Protein AF-A0A7K1SR69-F1 (afdb_monomer_lite)

Radius of gyration: 25.43 Å; chains: 1; bounding box: 77×46×58 Å

pLDDT: mean 84.25, std 14.36, range [38.16, 98.0]

Secondary structure (DSSP, 8-state):
-PPPP----HHHHTS-HHHHHHHHSPP-----S-THHHHHHHHHHHHHHHHTSTT--HHHHHHHHHHH-TTSPPHHHHHHHHHHHHHHH---PPPP--TTTEEEEEE-SSPEEEE-TTT--EEEEEEEEEEETTT--EEEEEES-SSHHHHHHHHHHHHHHHTS--SEEEEPPP---

Foldseek 3Di:
DDDDPDDPCVVVVPDDPVVNCVVVDDPDPDPPPPCLLVVLLVCLVVVVVQVVDPPDDLVNVVVVVCVVPVPHDDSVVSVVSSVVSVVVVDPDDDDDADFLAEKEKEKDPDWDWDADPPPRDTQTWIKIWIARPHPRDIDIDTFNDPDPVRVVVSVVVVCVVVVHHGNDYHYDDPPPD

Sequence (177 aa):
MRLLPQTDLTGLLSQTDAQLDQLIQPPVATPPADGRLAELLKRLPAIDRQLACIGVTRHDLWLDYRGEQPDGYQYTQFCHHYRQWRQTQQLSMHFEHKAGDKVFVDFAGKRLSLVDQLSGEVKPVEFFLAVLGCSQLTYAQAVASQRTEDFIEALQNALRYFGGVPAAIVRQRPTVR

Structure (mmCIF, N/CA/C/O backbone):
data_AF-A0A7K1SR69-F1
#
_entry.id   AF-A0A7K1SR69-F1
#
loop_
_atom_site.group_PDB
_atom_site.id
_atom_site.type_symbol
_atom_site.label_atom_id
_atom_site.label_alt_id
_atom_site.label_comp_id
_atom_site.label_asym_id
_atom_site.label_entity_id
_atom_site.label_seq_id
_atom_site.pdbx_PDB_ins_code
_atom_site.Cartn_x
_atom_site.Cartn_y
_atom_site.Cartn_z
_atom_site.occupancy
_atom_site.B_iso_or_equiv
_atom_site.auth_seq_id
_atom_site.auth_comp_id
_atom_site.auth_asym_id
_atom_site.auth_atom_id
_atom_site.pdbx_PDB_model_num
ATOM 1 N N . MET A 1 1 ? 31.158 -34.771 14.184 1.00 40.06 1 MET A N 1
ATOM 2 C CA . MET A 1 1 ? 31.094 -33.329 13.860 1.00 40.06 1 MET A CA 1
ATOM 3 C C . MET A 1 1 ? 32.216 -33.006 12.882 1.00 40.06 1 MET A C 1
ATOM 5 O O . MET A 1 1 ? 33.366 -33.029 13.296 1.00 40.06 1 MET A O 1
ATOM 9 N N . ARG A 1 2 ? 31.927 -32.798 11.588 1.00 41.09 2 ARG A N 1
ATOM 10 C CA . ARG A 1 2 ? 32.929 -32.272 10.641 1.00 41.09 2 ARG A CA 1
ATOM 11 C C . ARG A 1 2 ? 32.986 -30.758 10.825 1.00 41.09 2 ARG A C 1
ATOM 13 O O . ARG A 1 2 ? 31.970 -30.097 10.641 1.00 41.09 2 ARG A O 1
ATOM 20 N N . LEU A 1 3 ? 34.141 -30.244 11.235 1.00 43.69 3 LEU A N 1
ATOM 21 C CA . LEU A 1 3 ? 34.422 -28.812 11.261 1.00 43.69 3 LEU A CA 1
ATOM 22 C C . LEU A 1 3 ? 34.420 -28.314 9.810 1.00 43.69 3 LEU A C 1
ATOM 24 O O . LEU A 1 3 ? 35.120 -28.880 8.969 1.00 43.69 3 LEU A O 1
ATOM 28 N N . LEU A 1 4 ? 33.601 -27.307 9.503 1.00 44.84 4 LEU A N 1
ATOM 29 C CA . LEU A 1 4 ? 33.706 -26.592 8.232 1.00 44.84 4 LEU A CA 1
ATOM 30 C C . LEU A 1 4 ? 35.093 -25.925 8.177 1.00 44.84 4 LEU A C 1
ATOM 32 O O . LEU A 1 4 ? 35.537 -25.405 9.206 1.00 44.84 4 LEU A O 1
ATOM 36 N N . PRO A 1 5 ? 35.799 -25.948 7.032 1.00 56.00 5 PRO A N 1
ATOM 37 C CA . PRO A 1 5 ? 37.063 -25.237 6.901 1.00 56.00 5 PRO A CA 1
ATOM 38 C C . PRO A 1 5 ? 36.811 -23.752 7.164 1.00 56.00 5 PRO A C 1
ATOM 40 O O . PRO A 1 5 ? 35.909 -23.162 6.564 1.00 56.00 5 PRO A O 1
ATOM 43 N N . GLN A 1 6 ? 37.578 -23.162 8.085 1.00 58.47 6 GLN A N 1
ATOM 44 C CA . GLN A 1 6 ? 37.529 -21.722 8.304 1.00 58.47 6 GLN A CA 1
ATOM 45 C C . GLN A 1 6 ? 37.893 -21.044 6.990 1.00 58.47 6 GLN A C 1
ATOM 47 O O . GLN A 1 6 ? 38.998 -21.205 6.477 1.00 58.47 6 GLN A O 1
ATOM 52 N N . THR A 1 7 ? 36.913 -20.378 6.394 1.00 60.12 7 THR A N 1
ATOM 53 C CA . THR A 1 7 ? 37.103 -19.670 5.137 1.00 60.12 7 THR A CA 1
ATOM 54 C C . THR A 1 7 ? 37.887 -18.411 5.474 1.00 60.12 7 THR A C 1
ATOM 56 O O . THR A 1 7 ? 37.384 -17.544 6.184 1.00 60.12 7 THR A O 1
ATOM 59 N N . ASP A 1 8 ? 39.146 -18.353 5.045 1.00 71.25 8 ASP A N 1
ATOM 60 C CA . ASP A 1 8 ? 39.994 -17.180 5.228 1.00 71.25 8 ASP A CA 1
ATOM 61 C C . ASP A 1 8 ? 39.457 -16.032 4.362 1.00 71.25 8 ASP A C 1
ATOM 63 O O . ASP A 1 8 ? 39.602 -16.020 3.140 1.00 71.25 8 ASP A O 1
ATOM 67 N N . LEU A 1 9 ? 38.770 -15.089 5.008 1.00 70.69 9 LEU A N 1
ATOM 68 C CA . LEU A 1 9 ? 38.159 -13.918 4.376 1.00 70.69 9 LEU A CA 1
ATOM 69 C C . LEU A 1 9 ? 39.111 -12.715 4.332 1.00 70.69 9 LEU A C 1
ATOM 71 O O . LEU A 1 9 ? 38.734 -11.657 3.830 1.00 70.69 9 LEU A O 1
ATOM 75 N N . THR A 1 10 ? 40.347 -12.851 4.823 1.00 74.50 10 THR A N 1
ATOM 76 C CA . THR A 1 10 ? 41.302 -11.735 4.923 1.00 74.50 10 THR A CA 1
ATOM 77 C C . THR A 1 10 ? 41.605 -11.124 3.549 1.00 74.50 10 THR A C 1
ATOM 79 O O . THR A 1 10 ? 41.759 -9.912 3.428 1.00 74.50 10 THR A O 1
ATOM 82 N N . GLY A 1 11 ? 41.606 -11.947 2.494 1.00 71.50 11 GLY A N 1
ATOM 83 C CA . GLY A 1 11 ? 41.784 -11.504 1.106 1.00 71.50 11 GLY A CA 1
ATOM 84 C C . GLY A 1 11 ? 40.561 -10.837 0.461 1.00 71.50 11 GLY A C 1
ATOM 85 O O . GLY A 1 11 ? 40.705 -10.205 -0.581 1.00 71.50 11 GLY A O 1
ATOM 86 N N . LEU A 1 12 ? 39.368 -10.974 1.050 1.00 71.38 12 LEU A N 1
ATOM 87 C CA . LEU A 1 12 ? 38.152 -10.256 0.638 1.00 71.38 12 LEU A CA 1
ATOM 88 C C . LEU A 1 12 ? 38.026 -8.924 1.386 1.00 71.38 12 LEU A C 1
ATOM 90 O O . LEU A 1 12 ? 37.644 -7.924 0.793 1.00 71.38 12 LEU A O 1
ATOM 94 N N . LEU A 1 13 ? 38.411 -8.895 2.665 1.00 74.06 13 LEU A N 1
ATOM 95 C CA . LEU A 1 13 ? 38.377 -7.695 3.511 1.00 74.06 13 LEU A CA 1
ATOM 96 C C . LEU A 1 13 ? 39.391 -6.617 3.098 1.00 74.06 13 LEU A C 1
ATOM 98 O O . LEU A 1 13 ? 39.254 -5.463 3.494 1.00 74.06 13 LEU A O 1
ATOM 102 N N . SER A 1 14 ? 40.414 -6.985 2.326 1.00 82.50 14 SER A N 1
ATOM 103 C CA . SER A 1 14 ? 41.407 -6.059 1.774 1.00 82.50 14 SER A CA 1
ATOM 104 C C . SER A 1 14 ? 41.013 -5.470 0.417 1.00 82.50 14 SER A C 1
ATOM 106 O O . SER A 1 14 ? 41.731 -4.616 -0.106 1.00 82.50 14 SER A O 1
ATOM 108 N N . GLN A 1 15 ? 39.896 -5.915 -0.165 1.00 84.88 15 GLN A N 1
ATOM 109 C CA . GLN A 1 15 ? 39.405 -5.405 -1.440 1.00 84.88 15 GLN A CA 1
ATOM 110 C C . GLN A 1 15 ? 38.572 -4.144 -1.242 1.00 84.88 15 GLN A C 1
ATOM 112 O O . GLN A 1 15 ? 37.876 -3.973 -0.246 1.00 84.88 15 GLN A O 1
ATOM 117 N N . THR A 1 16 ? 38.638 -3.253 -2.227 1.00 84.56 16 THR A N 1
ATOM 118 C CA . THR A 1 16 ? 37.728 -2.106 -2.302 1.00 84.56 16 THR A CA 1
ATOM 119 C C . THR A 1 16 ? 36.309 -2.562 -2.638 1.00 84.56 16 THR A C 1
ATOM 121 O O . THR A 1 16 ? 36.130 -3.574 -3.319 1.00 84.56 16 THR A O 1
ATOM 124 N N . ASP A 1 17 ? 35.303 -1.778 -2.244 1.00 78.00 17 ASP A N 1
ATOM 125 C CA . ASP A 1 17 ? 33.892 -2.079 -2.533 1.00 78.00 17 ASP A CA 1
ATOM 126 C C . ASP A 1 17 ? 33.647 -2.349 -4.028 1.00 78.00 17 ASP A C 1
ATOM 128 O O . ASP A 1 17 ? 32.912 -3.264 -4.385 1.00 78.00 17 ASP A O 1
ATOM 132 N N . ALA A 1 18 ? 34.335 -1.621 -4.915 1.00 74.56 18 ALA A N 1
ATOM 133 C CA . ALA A 1 18 ? 34.234 -1.809 -6.362 1.00 74.56 18 ALA A CA 1
ATOM 134 C C . ALA A 1 18 ? 34.764 -3.173 -6.846 1.00 74.56 18 ALA A C 1
ATOM 136 O O . ALA A 1 18 ? 34.242 -3.738 -7.805 1.00 74.56 18 ALA A O 1
ATOM 137 N N . GLN A 1 19 ? 35.811 -3.701 -6.209 1.00 77.69 19 GLN A N 1
ATOM 138 C CA . GLN A 1 19 ? 36.389 -5.007 -6.543 1.00 77.69 19 GLN A CA 1
ATOM 139 C C . GLN A 1 19 ? 35.534 -6.148 -5.991 1.00 77.69 19 GLN A C 1
ATOM 141 O O . GLN A 1 19 ? 35.354 -7.164 -6.661 1.00 77.69 19 GLN A O 1
ATOM 146 N N . LEU A 1 20 ? 34.963 -5.952 -4.802 1.00 78.12 20 LEU A N 1
ATOM 147 C CA . LEU A 1 20 ? 34.055 -6.913 -4.196 1.00 78.12 20 LEU A CA 1
ATOM 148 C C . LEU A 1 20 ? 32.753 -7.036 -5.002 1.00 78.12 20 LEU A C 1
ATOM 150 O O . LEU A 1 20 ? 32.281 -8.145 -5.246 1.00 78.12 20 LEU A O 1
ATOM 154 N N . ASP A 1 21 ? 32.215 -5.913 -5.481 1.00 76.44 21 ASP A N 1
ATOM 155 C CA . ASP A 1 21 ? 31.004 -5.889 -6.307 1.00 76.44 21 ASP A CA 1
ATOM 156 C C . ASP A 1 21 ? 31.210 -6.661 -7.626 1.00 76.44 21 ASP A C 1
ATOM 158 O O . ASP A 1 21 ? 30.360 -7.452 -8.027 1.00 76.44 21 ASP A O 1
ATOM 162 N N . GLN A 1 22 ? 32.393 -6.574 -8.249 1.00 76.69 22 GLN A N 1
ATOM 163 C CA . GLN A 1 22 ? 32.721 -7.357 -9.453 1.00 76.69 22 GLN A CA 1
ATOM 164 C C . GLN A 1 22 ? 32.747 -8.879 -9.234 1.00 76.69 22 GLN A C 1
ATOM 166 O O . GLN A 1 22 ? 32.504 -9.626 -10.180 1.00 76.69 22 GLN A O 1
ATOM 171 N N . LEU A 1 23 ? 33.049 -9.349 -8.021 1.00 76.56 23 LEU A N 1
ATOM 172 C CA . LEU A 1 23 ? 33.059 -10.780 -7.690 1.00 76.56 23 LEU A CA 1
ATOM 173 C C . LEU A 1 23 ? 31.655 -11.327 -7.403 1.00 76.56 23 LEU A C 1
ATOM 175 O O . LEU A 1 23 ? 31.410 -12.519 -7.586 1.00 76.56 23 LEU A O 1
ATOM 179 N N . ILE A 1 24 ? 30.753 -10.468 -6.924 1.00 79.94 24 ILE A N 1
ATOM 180 C CA . ILE A 1 24 ? 29.386 -10.831 -6.531 1.00 79.94 24 ILE A CA 1
ATOM 181 C C . ILE A 1 24 ? 28.432 -10.748 -7.728 1.00 79.94 24 ILE A C 1
ATOM 183 O O . ILE A 1 24 ? 27.495 -11.545 -7.835 1.00 79.94 24 ILE A O 1
ATOM 187 N N . GLN A 1 25 ? 28.657 -9.798 -8.635 1.00 71.19 25 GLN A N 1
ATOM 188 C CA . GLN A 1 25 ? 27.794 -9.593 -9.791 1.00 71.19 25 GLN A CA 1
ATOM 189 C C . GLN A 1 25 ? 28.030 -10.694 -10.843 1.00 71.19 25 GLN A C 1
ATOM 191 O O . GLN A 1 25 ? 29.170 -10.925 -11.254 1.00 71.19 25 GLN A O 1
ATOM 196 N N . PRO A 1 26 ? 26.977 -11.373 -11.340 1.00 59.47 26 PRO A N 1
ATOM 197 C CA . PRO A 1 26 ? 27.120 -12.248 -12.497 1.00 59.47 26 PRO A CA 1
ATOM 198 C C . PRO A 1 26 ? 27.608 -11.429 -13.705 1.00 59.47 26 PRO A C 1
ATOM 200 O O . PRO A 1 26 ? 27.268 -10.245 -13.805 1.00 59.47 26 PRO A O 1
ATOM 203 N N . PRO A 1 27 ? 28.365 -12.025 -14.650 1.00 56.72 27 PRO A N 1
ATOM 204 C CA . PRO A 1 27 ? 28.776 -11.319 -15.856 1.00 56.72 27 PRO A CA 1
ATOM 205 C C . PRO A 1 27 ? 27.526 -10.783 -16.551 1.00 56.72 27 PRO A C 1
ATOM 207 O O . PRO A 1 27 ? 26.649 -11.548 -16.962 1.00 56.72 27 PRO A O 1
ATOM 210 N N . VAL A 1 28 ? 27.425 -9.456 -16.638 1.00 58.53 28 VAL A N 1
ATOM 211 C CA . VAL A 1 28 ? 26.340 -8.790 -17.352 1.00 58.53 28 VAL A CA 1
ATOM 212 C C . VAL A 1 28 ? 26.457 -9.239 -18.800 1.00 58.53 28 VAL A C 1
ATOM 214 O O . VAL A 1 28 ? 27.403 -8.864 -19.490 1.00 58.53 28 VAL A O 1
ATOM 217 N N . ALA A 1 29 ? 25.530 -10.085 -19.253 1.00 55.41 29 ALA A N 1
ATOM 218 C CA . ALA A 1 29 ? 25.430 -10.424 -20.662 1.00 55.41 29 ALA A CA 1
ATOM 219 C C . ALA A 1 29 ? 25.272 -9.106 -21.421 1.00 55.41 29 ALA A C 1
ATOM 221 O O . ALA A 1 29 ? 24.264 -8.416 -21.257 1.00 55.41 29 ALA A O 1
ATOM 222 N N . THR A 1 30 ? 26.289 -8.723 -22.190 1.00 53.94 30 THR A N 1
ATOM 223 C CA . THR A 1 30 ? 26.214 -7.546 -23.043 1.00 53.94 30 THR A CA 1
ATOM 224 C C . THR A 1 30 ? 25.087 -7.800 -24.039 1.00 53.94 30 THR A C 1
ATOM 226 O O . THR A 1 30 ? 25.166 -8.757 -24.817 1.00 53.94 30 THR A O 1
ATOM 229 N N . PRO A 1 31 ? 23.988 -7.021 -23.997 1.00 56.19 31 PRO A N 1
ATOM 230 C CA . PRO A 1 31 ? 22.941 -7.184 -24.985 1.00 56.19 31 PRO A CA 1
ATOM 231 C C . PRO A 1 31 ? 23.553 -6.945 -26.375 1.00 56.19 31 PRO A C 1
ATOM 233 O O . PRO A 1 31 ? 24.479 -6.134 -26.499 1.00 56.19 31 PRO A O 1
ATOM 236 N N . PRO A 1 32 ? 23.068 -7.638 -27.422 1.00 56.06 32 PRO A N 1
ATOM 237 C CA . PRO A 1 32 ? 23.465 -7.343 -28.793 1.00 56.06 32 PRO A CA 1
ATOM 238 C C . PRO A 1 32 ? 23.341 -5.838 -29.039 1.00 56.06 32 PRO A C 1
ATOM 240 O O . PRO A 1 32 ? 22.383 -5.228 -28.561 1.00 56.06 32 PRO A O 1
ATOM 243 N N . ALA A 1 33 ? 24.279 -5.245 -29.782 1.00 57.53 33 ALA A N 1
ATOM 244 C CA . ALA A 1 33 ? 24.330 -3.812 -30.106 1.00 57.53 33 ALA A CA 1
ATOM 245 C C . ALA A 1 33 ? 23.166 -3.326 -31.003 1.00 57.53 33 ALA A C 1
ATOM 247 O O . ALA A 1 33 ? 23.272 -2.330 -31.715 1.00 57.53 33 ALA A O 1
ATOM 248 N N . ASP A 1 34 ? 22.041 -4.030 -30.973 1.00 65.81 34 ASP A N 1
ATOM 249 C CA . ASP A 1 34 ? 20.802 -3.656 -31.610 1.00 65.81 34 ASP A CA 1
ATOM 250 C C . ASP A 1 34 ? 20.148 -2.569 -30.750 1.00 65.81 34 ASP A C 1
ATOM 252 O O . ASP A 1 34 ? 19.702 -2.818 -29.628 1.00 65.81 34 ASP A O 1
ATOM 256 N N . GLY A 1 35 ? 20.029 -1.351 -31.286 1.00 78.44 35 GLY A N 1
ATOM 257 C CA . GLY A 1 35 ? 19.395 -0.199 -30.622 1.00 78.44 35 GLY A CA 1
ATOM 258 C C . GLY A 1 35 ? 17.937 -0.411 -30.168 1.00 78.44 35 GLY A C 1
ATOM 259 O O . GLY A 1 35 ? 17.342 0.486 -29.572 1.00 78.44 35 GLY A O 1
ATOM 260 N N . ARG A 1 36 ? 17.371 -1.604 -30.394 1.00 83.69 36 ARG A N 1
ATOM 261 C CA . ARG A 1 36 ? 16.055 -2.062 -29.929 1.00 83.69 36 ARG A CA 1
ATOM 262 C C . ARG A 1 36 ? 15.900 -1.934 -28.416 1.00 83.69 36 ARG A C 1
ATOM 264 O O . ARG A 1 36 ? 14.847 -1.500 -27.957 1.00 83.69 36 ARG A O 1
ATOM 271 N N . LEU A 1 37 ? 16.938 -2.264 -27.638 1.00 86.06 37 LEU A N 1
ATOM 272 C CA . LEU A 1 37 ? 16.884 -2.114 -26.181 1.00 86.06 37 LEU A CA 1
ATOM 273 C C . LEU A 1 37 ? 16.776 -0.640 -25.782 1.00 86.06 37 LEU A C 1
ATOM 275 O O . LEU A 1 37 ? 15.934 -0.292 -24.961 1.00 86.06 37 LEU A O 1
ATOM 279 N N . ALA A 1 38 ? 17.582 0.232 -26.392 1.00 85.94 38 ALA A N 1
ATOM 280 C CA . ALA A 1 38 ? 17.552 1.665 -26.110 1.00 85.94 38 ALA A CA 1
ATOM 281 C C . ALA A 1 38 ? 16.182 2.279 -26.433 1.00 85.94 38 ALA A C 1
ATOM 283 O O . ALA A 1 38 ? 15.677 3.106 -25.676 1.00 85.94 38 ALA A O 1
ATOM 284 N N . GLU A 1 39 ? 15.561 1.847 -27.528 1.00 87.19 39 GLU A N 1
ATOM 285 C CA . GLU A 1 39 ? 14.233 2.312 -27.914 1.00 87.19 39 GLU A CA 1
ATOM 286 C C . GLU A 1 39 ? 13.131 1.786 -26.983 1.00 87.19 39 GLU A C 1
ATOM 288 O O . GLU A 1 39 ? 12.262 2.553 -26.567 1.00 87.19 39 GLU A O 1
ATOM 293 N N . LEU A 1 40 ? 13.198 0.513 -26.572 1.00 90.12 40 LEU A N 1
ATOM 294 C CA . LEU A 1 40 ? 12.287 -0.028 -25.563 1.00 90.12 40 LEU A CA 1
ATOM 295 C C . LEU A 1 40 ? 12.409 0.749 -24.243 1.00 90.12 40 LEU A C 1
ATOM 297 O O . LEU A 1 40 ? 11.393 1.184 -23.705 1.00 90.12 40 LEU A O 1
ATOM 301 N N . LEU A 1 41 ? 13.632 0.979 -23.749 1.00 89.62 41 LEU A N 1
ATOM 302 C CA . LEU A 1 41 ? 13.892 1.680 -22.484 1.00 89.62 41 LEU A CA 1
ATOM 303 C C . LEU A 1 41 ? 13.281 3.091 -22.444 1.00 89.62 41 LEU A C 1
ATOM 305 O O . LEU A 1 41 ? 12.760 3.487 -21.403 1.00 89.62 41 LEU A O 1
ATOM 309 N N . LYS A 1 42 ? 13.273 3.831 -23.564 1.00 90.62 42 LYS A N 1
ATOM 310 C CA . LYS A 1 42 ? 12.619 5.154 -23.656 1.00 90.62 42 LYS A CA 1
ATOM 311 C C . LYS A 1 42 ? 11.102 5.090 -23.461 1.00 90.62 42 LYS A C 1
ATOM 313 O O . LYS A 1 42 ? 10.504 6.055 -22.992 1.00 90.62 42 LYS A O 1
ATOM 318 N N . ARG A 1 43 ? 10.481 3.967 -23.827 1.00 89.25 43 ARG A N 1
ATOM 319 C CA . ARG A 1 43 ? 9.025 3.750 -23.778 1.00 89.25 43 ARG A CA 1
ATOM 320 C C . ARG A 1 43 ? 8.556 3.193 -22.437 1.00 89.25 43 ARG A C 1
ATOM 322 O O . ARG A 1 43 ? 7.407 3.417 -22.054 1.00 89.25 43 ARG A O 1
ATOM 329 N N . LEU A 1 44 ? 9.437 2.517 -21.696 1.00 92.06 44 LEU A N 1
ATOM 330 C CA . LEU A 1 44 ? 9.098 1.894 -20.413 1.00 92.06 44 LEU A CA 1
ATOM 331 C C . LEU A 1 44 ? 8.458 2.844 -19.379 1.00 92.06 44 LEU A C 1
ATOM 333 O O . LEU A 1 44 ? 7.514 2.402 -18.728 1.00 92.06 44 LEU A O 1
ATOM 337 N N . PRO A 1 45 ? 8.848 4.132 -19.246 1.00 93.12 45 PRO A N 1
ATOM 338 C CA . PRO A 1 45 ? 8.159 5.056 -18.343 1.00 93.12 45 PRO A CA 1
ATOM 339 C C . PRO A 1 45 ? 6.672 5.265 -18.670 1.00 93.12 45 PRO A C 1
ATOM 341 O O . PRO A 1 45 ? 5.852 5.368 -17.760 1.00 93.12 45 PRO A O 1
ATOM 344 N N . ALA A 1 46 ? 6.306 5.331 -19.955 1.00 91.94 46 ALA A N 1
ATOM 345 C CA . ALA A 1 46 ? 4.910 5.480 -20.374 1.00 91.94 46 ALA A CA 1
ATOM 346 C C . ALA A 1 46 ? 4.122 4.181 -20.149 1.00 91.94 46 ALA A C 1
ATOM 348 O O . ALA A 1 46 ? 3.018 4.215 -19.606 1.00 91.94 46 ALA A O 1
ATOM 349 N N . ILE A 1 47 ? 4.740 3.043 -20.477 1.00 92.44 47 ILE A N 1
ATOM 350 C CA . ILE A 1 47 ? 4.199 1.700 -20.231 1.00 92.44 47 ILE A CA 1
ATOM 351 C C . ILE A 1 47 ? 3.924 1.496 -18.733 1.00 92.44 47 ILE A C 1
ATOM 353 O O . ILE A 1 47 ? 2.858 1.015 -18.364 1.00 92.44 47 ILE A O 1
ATOM 357 N N . ASP A 1 48 ? 4.840 1.903 -17.849 1.00 93.00 48 ASP A N 1
ATOM 358 C CA . ASP A 1 48 ? 4.664 1.763 -16.397 1.00 93.00 48 ASP A CA 1
ATOM 359 C C . ASP A 1 48 ? 3.490 2.595 -15.861 1.00 93.00 48 ASP A C 1
ATOM 361 O O . ASP A 1 48 ? 2.729 2.122 -15.016 1.00 93.00 48 ASP A O 1
ATOM 365 N N . ARG A 1 49 ? 3.281 3.805 -16.402 1.00 90.06 49 ARG A N 1
ATOM 366 C CA . ARG A 1 49 ? 2.108 4.629 -16.066 1.00 90.06 49 ARG A CA 1
ATOM 367 C 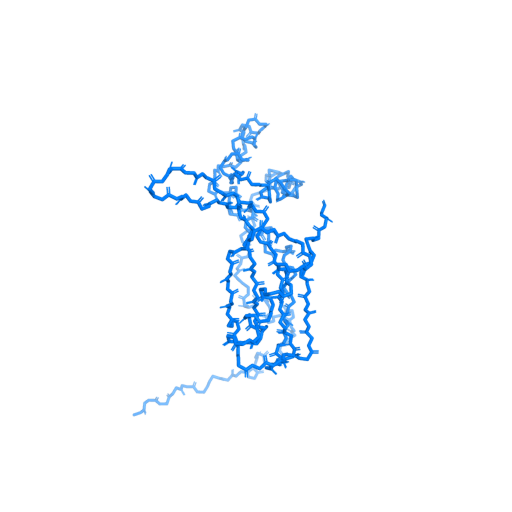C . ARG A 1 49 ? 0.806 3.962 -16.495 1.00 90.06 49 ARG A C 1
ATOM 369 O O . ARG A 1 49 ? -0.144 3.960 -15.721 1.00 90.06 49 ARG A O 1
ATOM 376 N N . GLN A 1 50 ? 0.765 3.376 -17.690 1.00 90.88 50 GLN A N 1
ATOM 377 C CA . GLN A 1 50 ? -0.421 2.668 -18.180 1.00 90.88 50 GLN A CA 1
ATOM 378 C C . GLN A 1 50 ? -0.695 1.385 -17.388 1.00 90.88 50 GLN A C 1
ATOM 380 O O . GLN A 1 50 ? -1.850 1.091 -17.099 1.00 90.88 50 GLN A O 1
ATOM 385 N N . LEU A 1 51 ? 0.341 0.660 -16.950 1.00 91.25 51 LEU A N 1
ATOM 386 C CA . LEU A 1 51 ? 0.189 -0.510 -16.070 1.00 91.25 51 LEU A CA 1
ATOM 387 C C . LEU A 1 51 ? -0.376 -0.172 -14.685 1.00 91.25 51 LEU A C 1
ATOM 389 O O . LEU A 1 51 ? -0.839 -1.072 -13.988 1.00 91.25 51 LEU A O 1
ATOM 393 N N . ALA A 1 52 ? -0.340 1.096 -14.269 1.00 86.50 52 ALA A N 1
ATOM 394 C CA . ALA A 1 52 ? -1.002 1.543 -13.047 1.00 86.50 52 ALA A CA 1
ATOM 395 C C . ALA A 1 52 ? -2.520 1.742 -13.231 1.00 86.50 52 ALA A C 1
ATOM 397 O O . ALA A 1 52 ? -3.243 1.860 -12.240 1.00 86.50 52 ALA A O 1
ATOM 398 N N . CYS A 1 53 ? -3.020 1.779 -14.471 1.00 86.50 53 CYS A N 1
ATOM 399 C CA . CYS A 1 53 ? -4.445 1.892 -14.758 1.00 86.50 53 CYS A CA 1
ATOM 400 C C . CYS A 1 53 ? -5.164 0.553 -14.541 1.00 86.50 53 CYS A C 1
ATOM 402 O O . CYS A 1 53 ? -4.654 -0.525 -14.847 1.00 86.50 53 CYS A O 1
ATOM 404 N N . ILE A 1 54 ? -6.394 0.623 -14.026 1.00 83.44 54 ILE A N 1
ATOM 405 C CA . ILE A 1 54 ? -7.210 -0.562 -13.744 1.00 83.44 54 ILE A CA 1
ATOM 406 C C . ILE A 1 54 ? -7.506 -1.309 -15.049 1.00 83.44 54 ILE A C 1
ATOM 408 O O . ILE A 1 54 ? -8.004 -0.720 -16.004 1.00 83.44 54 ILE A O 1
ATOM 412 N N . GLY A 1 55 ? -7.253 -2.618 -15.056 1.00 85.06 55 GLY A N 1
ATOM 413 C CA . GLY A 1 55 ? -7.597 -3.506 -16.169 1.00 85.06 55 GLY A CA 1
ATOM 414 C C . GLY A 1 55 ? -6.562 -3.576 -17.292 1.00 85.06 55 GLY A C 1
ATOM 415 O O . GLY A 1 55 ? -6.726 -4.402 -18.180 1.00 85.06 55 GLY A O 1
ATOM 416 N N . VAL A 1 56 ? -5.490 -2.779 -17.241 1.00 91.44 56 VAL A N 1
ATOM 417 C CA . VAL A 1 56 ? -4.405 -2.837 -18.231 1.00 91.44 56 VAL A CA 1
ATOM 418 C C . VAL A 1 56 ? -3.437 -3.963 -17.882 1.00 91.44 56 VAL A C 1
ATOM 420 O O . VAL A 1 56 ? -2.935 -4.043 -16.757 1.00 91.44 56 VAL A O 1
ATOM 423 N N . THR A 1 57 ? -3.136 -4.831 -18.848 1.00 92.56 57 THR A N 1
ATOM 424 C CA . THR A 1 57 ? -2.163 -5.910 -18.665 1.00 92.56 57 THR A CA 1
ATOM 425 C C . THR A 1 57 ? -0.863 -5.648 -19.424 1.00 92.56 57 THR A C 1
ATOM 427 O O . THR A 1 57 ? -0.801 -4.918 -20.410 1.00 92.56 57 THR A O 1
ATOM 430 N N . ARG A 1 58 ? 0.216 -6.312 -18.989 1.00 92.50 58 ARG A N 1
ATOM 431 C CA . ARG A 1 58 ? 1.497 -6.312 -19.719 1.00 92.50 58 ARG A CA 1
ATOM 432 C C . ARG A 1 58 ? 1.375 -6.880 -21.131 1.00 92.50 58 ARG A C 1
ATOM 434 O O . ARG A 1 58 ? 2.196 -6.543 -21.974 1.00 92.50 58 ARG A O 1
ATOM 441 N N . HIS A 1 59 ? 0.406 -7.763 -21.361 1.00 94.75 59 HIS A N 1
ATOM 442 C CA . HIS A 1 59 ? 0.174 -8.353 -22.670 1.00 94.75 59 HIS A CA 1
ATOM 443 C C . HIS A 1 59 ? -0.429 -7.327 -23.634 1.00 94.75 59 HIS A C 1
ATOM 445 O O . HIS A 1 59 ? 0.056 -7.214 -24.754 1.00 94.75 59 HIS A O 1
ATOM 451 N N . ASP A 1 60 ? -1.397 -6.530 -23.175 1.00 93.25 60 ASP A N 1
ATOM 452 C CA . ASP A 1 60 ? -2.025 -5.476 -23.986 1.00 93.25 60 ASP A CA 1
ATOM 453 C C . ASP A 1 60 ? -0.980 -4.459 -24.461 1.00 93.25 60 ASP A C 1
ATOM 455 O O . ASP A 1 60 ? -0.826 -4.223 -25.654 1.00 93.25 60 ASP A O 1
ATOM 459 N N . LEU A 1 61 ? -0.146 -3.970 -23.540 1.00 94.12 61 LEU A N 1
ATOM 460 C CA . LEU A 1 61 ? 0.911 -3.007 -23.871 1.00 94.12 61 LEU A CA 1
ATOM 461 C C . LEU A 1 61 ? 2.019 -3.599 -24.747 1.00 94.12 61 LEU A C 1
ATOM 463 O O . LEU A 1 61 ? 2.689 -2.881 -25.489 1.00 94.12 61 LEU A O 1
ATOM 467 N N . TRP A 1 62 ? 2.239 -4.911 -24.662 1.00 95.44 62 TRP A N 1
ATOM 468 C CA . TRP A 1 62 ? 3.154 -5.593 -25.567 1.00 95.44 62 TRP A CA 1
ATOM 469 C C . TRP A 1 62 ? 2.579 -5.696 -26.987 1.00 95.44 62 TRP A C 1
ATOM 471 O O . TRP A 1 62 ? 3.339 -5.547 -27.943 1.00 95.44 62 TRP A O 1
ATOM 481 N N . LEU A 1 63 ? 1.268 -5.913 -27.143 1.00 94.00 63 LEU A N 1
ATOM 482 C CA . LEU A 1 63 ? 0.615 -5.889 -28.455 1.00 94.00 63 LEU A CA 1
ATOM 483 C C . LEU A 1 63 ? 0.746 -4.509 -29.108 1.00 94.00 63 LEU A C 1
ATOM 485 O O . LEU A 1 63 ? 1.139 -4.438 -30.272 1.00 94.00 63 LEU A O 1
ATOM 489 N N . ASP A 1 64 ? 0.523 -3.434 -28.349 1.00 91.81 64 ASP A N 1
ATOM 490 C CA . ASP A 1 64 ? 0.707 -2.057 -28.828 1.00 91.81 64 ASP A CA 1
ATOM 491 C C . ASP A 1 64 ? 2.162 -1.812 -29.265 1.00 91.81 64 ASP A C 1
ATOM 493 O O . ASP A 1 64 ? 2.433 -1.356 -30.378 1.00 91.81 64 ASP A O 1
ATOM 497 N N . TYR A 1 65 ? 3.124 -2.225 -28.431 1.00 91.19 65 TYR A N 1
ATOM 498 C CA . TYR A 1 65 ? 4.552 -2.164 -28.752 1.00 91.19 65 TYR A CA 1
ATOM 499 C C . TYR A 1 65 ? 4.905 -2.929 -30.040 1.00 91.19 65 TYR A C 1
ATOM 501 O O . TYR A 1 65 ? 5.673 -2.430 -30.862 1.00 91.19 65 TYR A O 1
ATOM 509 N N . ARG A 1 66 ? 4.341 -4.125 -30.240 1.00 91.00 66 ARG A N 1
ATOM 510 C CA . ARG A 1 66 ? 4.552 -4.945 -31.445 1.00 91.00 66 ARG A CA 1
ATOM 511 C C . ARG A 1 66 ? 3.901 -4.348 -32.689 1.00 91.00 66 ARG A C 1
ATOM 513 O O . ARG A 1 66 ? 4.443 -4.530 -33.776 1.00 91.00 66 ARG A O 1
ATOM 520 N N . GLY A 1 67 ? 2.768 -3.662 -32.539 1.00 87.81 67 GLY A N 1
ATOM 521 C CA . GLY A 1 67 ? 2.101 -2.953 -33.631 1.00 87.81 67 GLY A CA 1
ATOM 522 C C . GLY A 1 67 ? 2.958 -1.817 -34.188 1.00 87.81 67 GLY A C 1
ATOM 523 O O . GLY A 1 67 ? 3.028 -1.631 -35.399 1.00 87.81 67 GLY A O 1
ATOM 524 N N . GLU A 1 68 ? 3.669 -1.106 -33.315 1.00 86.38 68 GLU A N 1
ATOM 525 C CA . GLU A 1 68 ? 4.585 -0.031 -33.709 1.00 86.38 68 GLU A CA 1
ATOM 526 C C . GLU A 1 68 ? 5.983 -0.530 -34.107 1.00 86.38 68 GLU A C 1
ATOM 528 O O . GLU A 1 68 ? 6.665 0.108 -34.909 1.00 86.38 68 GLU A O 1
ATOM 533 N N . GLN A 1 69 ? 6.428 -1.662 -33.548 1.00 85.62 69 GLN A N 1
ATOM 534 C CA . GLN A 1 69 ? 7.731 -2.270 -33.832 1.00 85.62 69 GLN A CA 1
ATOM 535 C C . GLN A 1 69 ? 7.595 -3.751 -34.204 1.00 85.62 69 GLN A C 1
ATOM 537 O O . GLN A 1 69 ? 7.774 -4.630 -33.351 1.00 85.62 69 GLN A O 1
ATOM 542 N N . PRO A 1 70 ? 7.364 -4.054 -35.495 1.00 84.00 70 PRO A N 1
ATOM 543 C CA . PRO A 1 70 ? 7.245 -5.429 -35.982 1.00 84.00 70 PRO A CA 1
ATOM 544 C C . PRO A 1 70 ? 8.491 -6.293 -35.722 1.00 84.00 70 PRO A C 1
ATOM 546 O O . PRO A 1 70 ? 8.365 -7.496 -35.478 1.00 84.00 70 PRO A O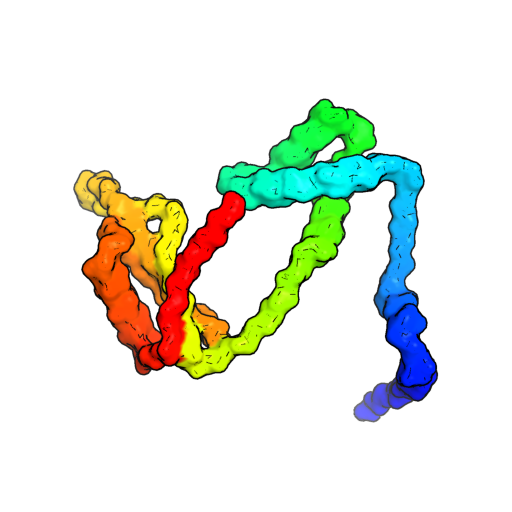 1
ATOM 549 N N . ASP A 1 71 ? 9.677 -5.675 -35.682 1.00 85.81 71 ASP A N 1
ATOM 550 C CA . ASP A 1 71 ? 10.970 -6.321 -35.384 1.00 85.81 71 ASP A CA 1
ATOM 551 C C . ASP A 1 71 ? 11.382 -6.218 -33.900 1.00 85.81 71 ASP A C 1
ATOM 553 O O . ASP A 1 71 ? 12.513 -6.549 -33.515 1.00 85.81 71 ASP A O 1
ATOM 557 N N . GLY A 1 72 ? 10.465 -5.733 -33.059 1.00 86.19 72 GLY A N 1
ATOM 558 C CA . GLY A 1 72 ? 10.646 -5.560 -31.625 1.00 86.19 72 GLY A CA 1
ATOM 559 C C . GLY A 1 72 ? 10.636 -6.871 -30.836 1.00 86.19 72 GLY A C 1
ATOM 560 O O . GLY A 1 72 ? 10.323 -7.949 -31.349 1.00 86.19 72 GLY A O 1
ATOM 561 N N . TYR A 1 73 ? 10.952 -6.768 -29.545 1.00 91.31 73 TYR A N 1
ATOM 562 C CA . TYR A 1 73 ? 11.022 -7.904 -28.627 1.00 91.31 73 TYR A CA 1
ATOM 563 C C . TYR A 1 73 ? 9.708 -8.689 -28.522 1.00 91.31 73 TYR A C 1
ATOM 565 O O . TYR A 1 73 ? 8.612 -8.133 -28.408 1.00 91.31 73 TYR A O 1
ATOM 573 N N . GLN A 1 74 ? 9.833 -10.015 -28.470 1.00 92.88 74 GLN A N 1
ATOM 574 C CA . GLN A 1 74 ? 8.705 -10.890 -28.164 1.00 92.88 74 GLN A CA 1
ATOM 575 C C . GLN A 1 74 ? 8.337 -10.812 -26.677 1.00 92.88 74 GLN A C 1
ATOM 577 O O . GLN A 1 74 ? 9.139 -10.379 -25.846 1.00 92.88 74 GLN A O 1
ATOM 582 N N . TYR A 1 75 ? 7.126 -11.255 -26.330 1.00 93.50 75 TYR A N 1
ATOM 583 C CA . TYR A 1 75 ? 6.516 -11.030 -25.015 1.00 93.50 75 TYR A CA 1
ATOM 584 C C . TYR A 1 75 ? 7.420 -11.393 -23.824 1.00 93.50 75 TYR A C 1
ATOM 586 O O . TYR A 1 75 ? 7.544 -10.625 -22.867 1.00 93.50 75 TYR A O 1
ATOM 594 N N . THR A 1 76 ? 8.113 -12.533 -23.893 1.00 93.06 76 THR A N 1
ATOM 595 C CA . THR A 1 76 ? 9.034 -12.987 -22.840 1.00 93.06 76 THR A CA 1
ATOM 596 C C . THR A 1 76 ? 10.198 -12.016 -22.628 1.00 93.06 76 THR A C 1
ATOM 598 O O . THR A 1 76 ? 10.509 -11.667 -21.488 1.00 93.06 76 THR A O 1
ATOM 601 N N . GLN A 1 77 ? 10.820 -11.546 -23.713 1.00 91.44 77 GLN A N 1
ATOM 602 C CA . GLN A 1 77 ? 11.949 -10.609 -23.670 1.00 91.44 77 GLN A CA 1
ATOM 603 C C . GLN A 1 77 ? 11.496 -9.212 -23.236 1.00 91.44 77 GLN A C 1
ATOM 605 O O . GLN A 1 77 ? 12.135 -8.594 -22.388 1.00 91.44 77 GLN A O 1
ATOM 610 N N . PHE A 1 78 ? 10.343 -8.754 -23.731 1.00 93.88 78 PHE A N 1
ATOM 611 C CA . PHE A 1 78 ? 9.702 -7.523 -23.270 1.00 93.88 78 PHE A CA 1
ATOM 612 C C . PHE A 1 78 ? 9.490 -7.543 -21.748 1.00 93.88 78 PHE A C 1
ATOM 614 O O . PHE A 1 78 ? 9.921 -6.637 -21.035 1.00 93.88 78 PHE A O 1
ATOM 621 N N . CYS A 1 79 ? 8.900 -8.623 -21.226 1.00 93.69 79 CYS A N 1
ATOM 622 C CA . CYS A 1 79 ? 8.687 -8.794 -19.792 1.00 93.69 79 CYS A CA 1
ATOM 623 C C . CYS A 1 79 ? 9.995 -8.845 -18.994 1.00 93.69 79 CYS A C 1
ATOM 625 O O . CYS A 1 79 ? 10.016 -8.382 -17.853 1.00 93.69 79 CYS A O 1
ATOM 627 N N . HIS A 1 80 ? 11.053 -9.438 -19.549 1.00 93.12 80 HIS A N 1
ATOM 628 C CA . HIS A 1 80 ? 12.370 -9.493 -18.922 1.00 93.12 80 HIS A CA 1
ATOM 629 C C . HIS A 1 80 ? 12.977 -8.089 -18.782 1.00 93.12 80 HIS A C 1
ATOM 631 O O . HIS A 1 80 ? 13.279 -7.669 -17.664 1.00 93.12 80 HIS A O 1
ATOM 637 N N . HIS A 1 81 ? 13.059 -7.334 -19.880 1.00 91.88 81 HIS A N 1
ATOM 638 C CA . HIS A 1 81 ? 13.611 -5.978 -19.878 1.00 91.88 81 HIS A CA 1
ATOM 639 C C . HIS A 1 81 ? 12.782 -5.007 -19.034 1.00 91.88 81 HIS A C 1
ATOM 641 O O . HIS A 1 81 ? 13.349 -4.227 -18.271 1.00 91.88 81 HIS A O 1
ATOM 647 N N . TYR A 1 82 ? 11.449 -5.103 -19.083 1.00 92.75 82 TYR A N 1
ATOM 648 C CA . TYR A 1 82 ? 10.585 -4.313 -18.205 1.00 92.75 82 TYR A CA 1
ATOM 649 C C . TYR A 1 82 ? 10.858 -4.601 -16.723 1.00 92.75 82 TYR A C 1
ATOM 651 O O .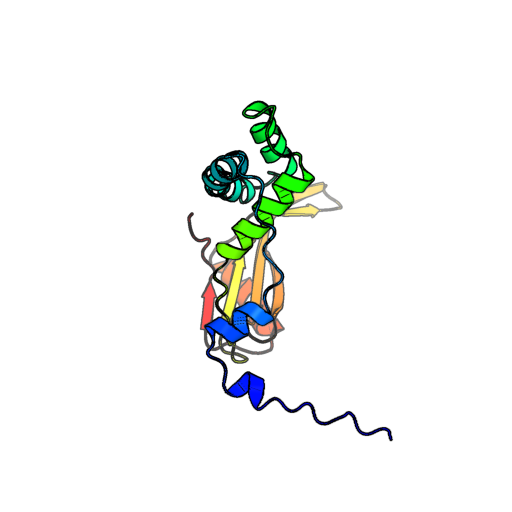 TYR A 1 82 ? 10.959 -3.667 -15.934 1.00 92.75 82 TYR A O 1
ATOM 659 N N . ARG A 1 83 ? 11.024 -5.872 -16.322 1.00 90.88 83 ARG A N 1
ATOM 660 C CA . ARG A 1 83 ? 11.341 -6.222 -14.924 1.00 90.88 83 ARG A CA 1
ATOM 661 C C . ARG A 1 83 ? 12.687 -5.658 -14.482 1.00 90.88 83 ARG A C 1
ATOM 663 O O . ARG A 1 83 ? 12.745 -5.079 -13.402 1.00 90.88 83 ARG A O 1
ATOM 670 N N . GLN A 1 84 ? 13.730 -5.815 -15.298 1.00 90.25 84 GLN A N 1
ATOM 671 C CA . GLN A 1 84 ? 15.062 -5.279 -14.998 1.00 90.25 84 GLN A CA 1
ATOM 672 C C . GLN A 1 84 ? 15.013 -3.763 -14.830 1.00 90.25 84 GLN A 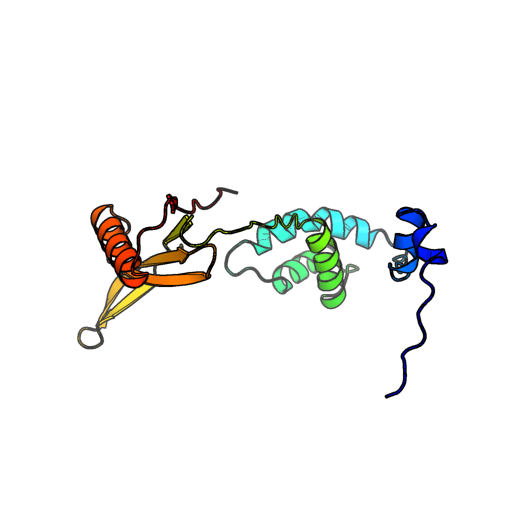C 1
ATOM 674 O O . GLN A 1 84 ? 15.439 -3.238 -13.805 1.00 90.25 84 GLN A O 1
ATOM 679 N N . TRP A 1 85 ? 14.410 -3.060 -15.790 1.00 91.69 85 TRP A N 1
ATOM 680 C CA . TRP A 1 85 ? 14.237 -1.617 -15.693 1.00 91.69 85 TRP A CA 1
ATOM 681 C C . TRP A 1 85 ? 13.439 -1.235 -14.443 1.00 91.69 85 TRP A C 1
ATOM 683 O O . TRP A 1 85 ? 13.897 -0.411 -13.660 1.00 91.69 85 TRP A O 1
ATOM 693 N N . ARG A 1 86 ? 12.307 -1.888 -14.162 1.00 89.62 86 ARG A N 1
ATOM 694 C CA . ARG A 1 86 ? 11.467 -1.570 -12.996 1.00 89.62 86 ARG A CA 1
ATOM 695 C C . ARG A 1 86 ? 12.177 -1.793 -11.657 1.00 89.62 86 ARG A C 1
ATOM 697 O O . ARG A 1 86 ? 11.843 -1.122 -10.685 1.00 89.62 86 ARG A O 1
ATOM 704 N N . GLN A 1 87 ? 13.132 -2.720 -11.575 1.00 84.94 87 GLN A N 1
ATOM 705 C CA . GLN A 1 87 ? 13.971 -2.893 -10.383 1.00 84.94 87 GLN A CA 1
ATOM 706 C C . GLN A 1 87 ? 14.888 -1.685 -10.164 1.00 84.94 87 GLN A C 1
ATOM 708 O O . GLN A 1 87 ? 15.006 -1.227 -9.035 1.00 84.94 87 GLN A O 1
ATOM 713 N N . THR A 1 88 ? 15.444 -1.104 -11.233 1.00 84.62 88 THR A N 1
ATOM 714 C CA . THR A 1 88 ? 16.260 0.127 -11.136 1.00 84.62 88 THR A CA 1
ATOM 715 C C . THR A 1 88 ? 15.457 1.359 -10.712 1.00 84.62 88 THR A C 1
ATOM 717 O O . THR A 1 88 ? 16.029 2.317 -10.207 1.00 84.62 88 THR A O 1
ATOM 720 N N . GLN A 1 89 ? 14.135 1.344 -10.913 1.00 83.75 89 GLN A N 1
ATOM 721 C CA . GLN A 1 89 ? 13.250 2.461 -10.568 1.00 83.75 89 GLN A CA 1
ATOM 722 C C . GLN A 1 89 ? 12.642 2.349 -9.159 1.00 83.75 89 GLN A C 1
ATOM 724 O O . GLN A 1 89 ? 12.079 3.319 -8.651 1.00 83.75 89 GLN A O 1
ATOM 729 N N . GLN A 1 90 ? 12.705 1.177 -8.519 1.00 68.31 90 GLN A N 1
ATOM 730 C CA . GLN A 1 90 ? 12.114 0.964 -7.198 1.00 68.31 90 GLN A CA 1
ATOM 731 C C . GLN A 1 90 ? 13.058 1.440 -6.093 1.00 68.31 90 GLN A C 1
ATOM 733 O O . GLN A 1 90 ? 13.898 0.694 -5.600 1.00 68.31 90 GLN A O 1
ATOM 738 N N . LEU A 1 91 ? 12.863 2.681 -5.652 1.00 64.19 91 LEU A N 1
ATOM 739 C CA . LEU A 1 91 ? 13.378 3.151 -4.369 1.00 64.19 91 LEU A CA 1
ATOM 740 C C . LEU A 1 91 ? 12.544 2.516 -3.247 1.00 64.19 91 LEU A C 1
ATOM 742 O O . LEU A 1 91 ? 11.469 3.008 -2.905 1.00 64.19 91 LEU A O 1
ATOM 746 N N . SER A 1 92 ? 13.010 1.402 -2.683 1.00 61.16 92 SER A N 1
ATOM 747 C CA . SER A 1 92 ? 12.420 0.846 -1.464 1.00 61.16 92 SER A CA 1
ATOM 748 C C . SER A 1 92 ? 12.998 1.558 -0.243 1.00 61.16 92 SER A C 1
ATOM 750 O O . SER A 1 92 ? 14.188 1.430 0.041 1.00 61.16 92 SER A O 1
ATOM 752 N N . MET A 1 93 ? 12.164 2.287 0.497 1.00 61.66 93 MET A N 1
ATOM 753 C CA . MET A 1 93 ? 12.520 2.798 1.821 1.00 61.66 93 MET A CA 1
ATOM 754 C C . MET A 1 93 ? 12.085 1.775 2.870 1.00 61.66 93 MET A C 1
ATOM 756 O O . MET A 1 93 ? 10.910 1.408 2.926 1.00 61.66 93 MET A O 1
ATOM 760 N N . HIS A 1 94 ? 13.020 1.295 3.689 1.00 71.56 94 HIS A N 1
ATOM 761 C CA . HIS A 1 94 ? 12.679 0.468 4.841 1.00 71.56 94 HIS A CA 1
ATOM 762 C C . HIS A 1 94 ? 12.146 1.373 5.955 1.00 71.56 94 HIS A C 1
ATOM 764 O O . HIS A 1 94 ? 12.861 2.252 6.433 1.00 71.56 94 HIS A O 1
ATOM 770 N N . PHE A 1 95 ? 10.887 1.178 6.345 1.00 72.00 95 PHE A N 1
ATOM 771 C CA . PHE A 1 95 ? 10.292 1.869 7.484 1.00 72.00 95 PHE A CA 1
ATOM 772 C C . PHE A 1 95 ? 10.275 0.938 8.691 1.00 72.00 95 PHE A C 1
ATOM 774 O O . PHE A 1 95 ? 9.620 -0.103 8.671 1.00 72.00 95 PHE A O 1
ATOM 781 N N . GLU A 1 96 ? 10.953 1.336 9.763 1.00 81.75 96 GLU A N 1
ATOM 782 C CA . GLU A 1 96 ? 10.798 0.679 11.056 1.00 81.75 96 GLU A CA 1
ATOM 783 C C . GLU A 1 96 ? 9.499 1.153 11.715 1.00 81.75 96 GLU A C 1
ATOM 785 O O . GLU A 1 96 ? 9.269 2.349 11.915 1.00 81.75 96 GLU A O 1
ATOM 790 N N . HIS A 1 97 ? 8.627 0.207 12.061 1.00 83.69 97 HIS A N 1
ATOM 791 C CA . HIS A 1 97 ? 7.368 0.496 12.733 1.00 83.69 97 HIS A CA 1
ATOM 792 C C . HIS A 1 97 ? 7.424 0.030 14.184 1.00 83.69 97 HIS A C 1
ATOM 794 O O . HIS A 1 97 ? 7.413 -1.167 14.469 1.00 83.69 97 HIS A O 1
ATOM 800 N N . LYS A 1 98 ? 7.416 0.982 15.120 1.00 90.50 98 LYS A N 1
ATOM 801 C CA . LYS A 1 98 ? 7.256 0.688 16.546 1.00 90.50 98 LYS A CA 1
ATOM 802 C C . LYS A 1 98 ? 5.815 0.245 16.835 1.00 90.50 98 LYS A C 1
ATOM 804 O O . LYS A 1 98 ? 4.856 0.822 16.318 1.00 90.50 98 LYS A O 1
ATOM 809 N N . ALA A 1 99 ? 5.653 -0.780 17.670 1.00 91.19 99 ALA A N 1
ATOM 810 C CA . ALA A 1 99 ? 4.336 -1.257 18.087 1.00 91.19 99 ALA A CA 1
ATOM 811 C C . ALA A 1 99 ? 3.527 -0.134 18.761 1.00 91.19 99 ALA A C 1
ATOM 813 O O . ALA A 1 99 ? 4.049 0.594 19.605 1.00 91.19 99 ALA A O 1
ATOM 814 N N . GLY A 1 100 ? 2.261 0.013 18.361 1.00 90.31 100 GLY A N 1
ATOM 815 C CA . GLY A 1 100 ? 1.367 1.057 18.871 1.00 90.31 100 GLY A CA 1
ATOM 816 C C . GLY A 1 100 ? 1.680 2.481 18.396 1.00 90.31 100 GLY A C 1
ATOM 817 O O . GLY A 1 100 ? 1.012 3.406 18.838 1.00 90.31 100 GLY A O 1
ATOM 818 N N . ASP A 1 101 ? 2.654 2.694 17.506 1.00 93.56 101 ASP A N 1
ATOM 819 C CA . ASP A 1 101 ? 2.990 4.043 17.028 1.00 93.56 101 ASP A CA 1
ATOM 820 C C . ASP A 1 101 ? 1.922 4.583 16.068 1.00 93.56 101 ASP A C 1
ATOM 822 O O . ASP A 1 101 ? 1.299 5.612 16.319 1.00 93.56 101 ASP A O 1
ATOM 826 N N . LYS A 1 102 ? 1.661 3.856 14.976 1.00 94.56 102 LYS A N 1
ATOM 827 C CA . LYS A 1 102 ? 0.773 4.305 13.896 1.00 94.56 102 LYS A CA 1
ATOM 828 C C . LYS A 1 102 ? -0.213 3.226 13.479 1.00 94.56 102 LYS A C 1
ATOM 830 O O . LYS A 1 102 ? 0.166 2.070 13.270 1.00 94.56 102 LYS A O 1
ATOM 835 N N . VAL A 1 103 ? -1.455 3.649 13.270 1.00 96.25 103 VAL A N 1
ATOM 836 C CA . VAL A 1 103 ? -2.430 2.939 12.438 1.00 96.25 103 VAL A CA 1
ATOM 837 C C . VAL A 1 103 ? -2.644 3.715 11.148 1.00 96.25 103 VAL A C 1
ATOM 839 O O . VAL A 1 103 ? -2.782 4.938 11.166 1.00 96.25 103 VAL A O 1
ATOM 842 N N . PHE A 1 104 ? -2.667 3.002 10.030 1.00 95.38 104 PHE A N 1
ATOM 843 C CA . PHE A 1 104 ? -2.998 3.550 8.723 1.00 95.38 104 PHE A CA 1
ATOM 844 C C . PHE A 1 104 ? -4.447 3.224 8.398 1.00 95.38 104 PHE A C 1
ATOM 846 O O . PHE A 1 104 ? -4.837 2.064 8.502 1.00 95.38 104 PHE A O 1
ATOM 853 N N . VAL A 1 105 ? -5.234 4.230 8.025 1.00 95.50 105 VAL A N 1
ATOM 854 C CA . VAL A 1 105 ? -6.655 4.073 7.695 1.00 95.50 105 VAL A CA 1
ATOM 855 C C . VAL A 1 105 ? -6.952 4.568 6.286 1.00 95.50 105 VAL A C 1
ATOM 857 O O . VAL A 1 105 ? -6.401 5.591 5.863 1.00 95.50 105 VAL A O 1
ATOM 860 N N . ASP A 1 106 ? -7.821 3.859 5.568 1.00 93.88 106 ASP A N 1
ATOM 861 C CA . ASP A 1 106 ? -8.266 4.240 4.225 1.00 93.88 106 ASP A CA 1
ATOM 862 C C . ASP A 1 106 ? -9.650 3.659 3.883 1.00 93.88 106 ASP A C 1
ATOM 864 O O . ASP A 1 106 ? -10.145 2.754 4.558 1.00 93.88 106 ASP A O 1
ATOM 868 N N . PHE A 1 107 ? -10.262 4.172 2.816 1.00 91.88 107 PHE A N 1
ATOM 869 C CA . PHE A 1 107 ? -11.415 3.562 2.159 1.00 91.88 107 PHE A CA 1
ATOM 870 C C . PHE A 1 107 ? -10.987 2.915 0.842 1.00 91.88 107 PHE A C 1
ATOM 872 O O . PHE A 1 107 ? -10.255 3.511 0.054 1.00 91.88 107 PHE A O 1
ATOM 879 N N . ALA A 1 108 ? -11.475 1.707 0.561 1.00 86.62 108 ALA A N 1
ATOM 880 C CA . ALA A 1 108 ? -11.218 1.059 -0.719 1.00 86.62 108 ALA A CA 1
ATOM 881 C C . ALA A 1 108 ? -11.772 1.910 -1.876 1.00 86.62 108 ALA A C 1
ATOM 883 O O . ALA A 1 108 ? -12.935 2.306 -1.873 1.00 86.62 108 ALA A O 1
ATOM 884 N N . GLY A 1 109 ? -10.947 2.160 -2.896 1.00 76.31 109 GLY A N 1
ATOM 885 C CA . GLY A 1 109 ? -11.301 3.090 -3.976 1.00 76.31 109 GLY A CA 1
ATOM 886 C C . GLY A 1 109 ? -12.461 2.641 -4.875 1.00 76.31 109 GLY A C 1
ATOM 887 O O . GLY A 1 109 ? -13.128 3.482 -5.474 1.00 76.31 109 GLY A O 1
ATOM 888 N N . LYS A 1 110 ? -12.731 1.333 -4.986 1.00 76.19 110 LYS A N 1
ATOM 889 C CA . LYS A 1 110 ? -13.881 0.822 -5.744 1.00 76.19 110 LYS A CA 1
ATOM 890 C C . LYS A 1 110 ? -15.039 0.550 -4.789 1.00 76.19 110 LYS A C 1
ATOM 892 O O . LYS A 1 110 ? -14.925 -0.321 -3.930 1.00 76.19 110 LYS A O 1
ATOM 897 N N . ARG A 1 111 ? -16.163 1.246 -4.993 1.00 80.00 111 ARG A N 1
ATOM 898 C CA . ARG A 1 111 ? -17.412 0.978 -4.268 1.00 80.00 111 ARG A CA 1
ATOM 899 C C . ARG A 1 111 ? -17.833 -0.474 -4.442 1.00 80.00 111 ARG A C 1
ATOM 901 O O . ARG A 1 111 ? -17.919 -0.973 -5.567 1.00 80.00 111 ARG A O 1
ATOM 908 N N . LEU A 1 112 ? -18.104 -1.120 -3.316 1.00 85.69 112 LEU A N 1
ATOM 909 C CA . LEU A 1 112 ? -18.685 -2.454 -3.265 1.00 85.69 112 LEU A CA 1
ATOM 910 C C . LEU A 1 112 ? -20.202 -2.333 -3.099 1.00 85.69 112 LEU A C 1
ATOM 912 O O . LEU A 1 112 ? -20.753 -1.240 -2.950 1.00 85.69 112 LEU A O 1
ATOM 916 N N . SER A 1 113 ? -20.910 -3.453 -3.170 1.00 88.69 113 SER A N 1
ATOM 917 C CA . SER A 1 113 ? -22.350 -3.478 -2.927 1.00 88.69 113 SER A CA 1
ATOM 918 C C . SER A 1 113 ? -22.732 -4.720 -2.142 1.00 88.69 113 SER A C 1
ATOM 920 O O . SER A 1 113 ? -22.208 -5.804 -2.397 1.00 88.69 113 SER A O 1
ATOM 922 N N . LEU A 1 114 ? -23.636 -4.545 -1.184 1.00 88.50 114 LEU A N 1
ATOM 923 C CA . LEU A 1 114 ? -24.291 -5.631 -0.471 1.00 88.50 114 LEU A CA 1
ATOM 924 C C . LEU A 1 114 ? -25.617 -5.928 -1.162 1.00 88.50 114 LEU A C 1
ATOM 926 O O . LEU A 1 114 ? -26.355 -5.007 -1.504 1.00 88.50 114 LEU A O 1
ATOM 930 N N . VAL A 1 115 ? -25.906 -7.207 -1.368 1.00 91.25 115 VAL A N 1
ATOM 931 C CA . VAL A 1 115 ? -27.172 -7.656 -1.948 1.00 91.25 115 VAL A CA 1
ATOM 932 C C . VAL A 1 115 ? -27.988 -8.303 -0.844 1.00 91.25 115 VAL A C 1
ATOM 934 O O . VAL A 1 115 ? -27.535 -9.259 -0.212 1.00 91.25 115 VAL A O 1
ATOM 937 N N . ASP A 1 116 ? -29.181 -7.774 -0.607 1.00 89.31 116 ASP A N 1
ATOM 938 C CA . ASP A 1 116 ? -30.161 -8.411 0.261 1.00 89.31 116 ASP A CA 1
ATOM 939 C C . ASP A 1 116 ? -30.680 -9.682 -0.426 1.00 89.31 116 ASP A C 1
ATOM 941 O O . ASP A 1 116 ? -31.215 -9.635 -1.533 1.00 89.31 116 ASP A O 1
ATOM 945 N N . GLN A 1 117 ? -30.494 -10.835 0.217 1.00 89.75 117 GLN A N 1
ATOM 946 C CA . GLN A 1 117 ? -30.841 -12.132 -0.369 1.00 89.75 117 GLN A CA 1
ATOM 947 C C . GLN A 1 117 ? -32.353 -12.357 -0.505 1.00 89.75 117 GLN A C 1
ATOM 949 O O . GLN A 1 117 ? -32.765 -13.185 -1.313 1.00 89.75 117 GLN A O 1
ATOM 954 N N . LEU A 1 118 ? -33.171 -11.656 0.283 1.00 90.38 118 LEU A N 1
ATOM 955 C CA . LEU A 1 118 ? -34.623 -11.822 0.297 1.00 90.38 118 LEU A CA 1
ATOM 956 C C . LEU A 1 118 ? -35.303 -10.848 -0.665 1.00 90.38 118 LEU A C 1
ATOM 958 O O . LEU A 1 118 ? -36.198 -11.246 -1.406 1.00 90.38 118 LEU A O 1
ATOM 962 N N . SER A 1 119 ? -34.889 -9.580 -0.657 1.00 91.12 119 SER A N 1
ATOM 963 C CA . SER A 1 119 ? -35.499 -8.541 -1.498 1.00 91.12 119 SER A CA 1
ATOM 964 C C . SER A 1 119 ? -34.812 -8.364 -2.855 1.00 91.12 119 SER A C 1
ATOM 966 O O . SER A 1 119 ? -35.402 -7.790 -3.769 1.00 91.12 119 SER A O 1
ATOM 968 N N . GLY A 1 120 ? -33.568 -8.834 -2.998 1.00 90.81 120 GLY A N 1
ATOM 969 C CA . GLY A 1 120 ? -32.725 -8.567 -4.165 1.00 90.81 120 GLY A CA 1
ATOM 970 C C . GLY A 1 120 ? -32.203 -7.128 -4.230 1.00 90.81 120 GLY A C 1
ATOM 971 O O . GLY A 1 120 ? -31.580 -6.747 -5.221 1.00 90.81 120 GLY A O 1
ATOM 972 N N . GLU A 1 121 ? -32.451 -6.313 -3.200 1.00 92.50 121 GLU A N 1
ATOM 973 C CA . GLU A 1 121 ? -32.027 -4.918 -3.161 1.00 92.50 121 GLU A CA 1
ATOM 974 C C . GLU A 1 121 ? -30.495 -4.817 -3.104 1.00 92.50 121 GLU A C 1
ATOM 976 O O . GLU A 1 121 ? -29.840 -5.425 -2.254 1.00 92.50 121 GLU A O 1
ATOM 981 N N . VAL A 1 122 ? -29.920 -4.019 -4.008 1.00 91.25 122 VAL A N 1
ATOM 982 C CA . VAL A 1 122 ? -28.476 -3.775 -4.083 1.00 91.25 122 VAL A CA 1
ATOM 983 C C . VAL A 1 122 ? -28.151 -2.457 -3.389 1.00 91.25 122 VAL A C 1
ATOM 985 O O . VAL A 1 122 ? -28.518 -1.384 -3.867 1.00 91.25 122 VAL A O 1
ATOM 988 N N . LYS A 1 123 ? -27.427 -2.533 -2.273 1.00 89.88 123 LYS A N 1
ATOM 989 C CA . LYS A 1 123 ? -27.023 -1.374 -1.471 1.00 89.88 123 LYS A CA 1
ATOM 990 C C . LYS A 1 123 ? -25.544 -1.070 -1.690 1.00 89.88 123 LYS A C 1
ATOM 992 O O . LYS A 1 123 ? -24.709 -1.915 -1.354 1.00 89.88 123 LYS A O 1
ATOM 997 N N . PRO A 1 124 ? -25.185 0.103 -2.242 1.00 90.50 124 PRO A N 1
ATOM 998 C CA . PRO A 1 124 ? -23.789 0.496 -2.350 1.00 90.50 124 PRO A CA 1
ATOM 999 C C . PRO A 1 124 ? -23.200 0.704 -0.953 1.00 90.50 124 PRO A C 1
ATOM 1001 O O . PRO A 1 124 ? -23.856 1.262 -0.076 1.00 90.50 124 PRO A O 1
ATOM 1004 N N . VAL A 1 125 ? -21.958 0.265 -0.763 1.00 93.31 125 VAL A N 1
ATOM 1005 C CA . VAL A 1 125 ? -21.216 0.420 0.491 1.00 93.31 125 VAL A CA 1
ATOM 1006 C C . VAL A 1 125 ? -19.785 0.866 0.224 1.00 93.31 125 VAL A C 1
ATOM 1008 O O . VAL A 1 125 ? -19.211 0.627 -0.844 1.00 93.31 125 VAL A O 1
ATOM 1011 N N . GLU A 1 126 ? -19.203 1.497 1.231 1.00 92.94 126 GLU A N 1
ATOM 1012 C CA . GLU A 1 126 ? -17.796 1.870 1.286 1.00 92.94 126 GLU A CA 1
ATOM 1013 C C . GLU A 1 126 ? -17.063 0.872 2.184 1.00 92.94 126 GLU A C 1
ATOM 1015 O O . GLU A 1 126 ? -17.610 0.408 3.185 1.00 92.94 126 GLU A O 1
ATOM 1020 N N . PHE A 1 127 ? -15.829 0.517 1.836 1.00 93.31 127 PHE A N 1
ATOM 1021 C CA . PHE A 1 127 ? -15.064 -0.474 2.593 1.00 93.31 127 PHE A CA 1
ATOM 1022 C C . PHE A 1 127 ? -13.936 0.214 3.356 1.00 93.31 127 PHE A C 1
ATOM 1024 O O . PHE A 1 127 ? -12.955 0.647 2.756 1.00 93.31 127 PHE A O 1
ATOM 1031 N N . PHE A 1 128 ? -14.104 0.351 4.666 1.00 95.19 128 PHE A N 1
ATOM 1032 C CA . PHE A 1 128 ? -13.122 0.933 5.571 1.00 95.19 128 PHE A CA 1
ATOM 1033 C C . PHE A 1 128 ? -12.040 -0.092 5.922 1.00 95.19 128 PHE A C 1
ATOM 1035 O O . PHE A 1 128 ? -12.351 -1.245 6.226 1.00 95.19 128 PHE A O 1
ATOM 1042 N N . LEU A 1 129 ? -10.781 0.341 5.926 1.00 95.88 129 LEU A N 1
ATOM 1043 C CA . LEU A 1 129 ? -9.611 -0.454 6.290 1.00 95.88 129 LEU A CA 1
ATOM 1044 C C . LEU A 1 129 ? -8.774 0.280 7.338 1.00 95.88 129 LEU A C 1
ATOM 1046 O O . LEU A 1 129 ? -8.541 1.482 7.219 1.00 95.88 129 LEU A O 1
ATOM 1050 N N . ALA A 1 130 ? -8.269 -0.456 8.328 1.00 96.44 130 ALA A N 1
ATOM 1051 C CA . ALA A 1 130 ? -7.305 0.032 9.310 1.00 96.44 130 ALA A CA 1
ATOM 1052 C C . ALA A 1 130 ? -6.200 -1.006 9.551 1.00 96.44 130 ALA A C 1
ATOM 1054 O O . ALA A 1 130 ? -6.500 -2.167 9.811 1.00 96.44 130 ALA A O 1
ATOM 1055 N N . VAL A 1 131 ? -4.928 -0.600 9.495 1.00 96.19 131 VAL A N 1
ATOM 1056 C CA . VAL A 1 131 ? -3.770 -1.505 9.618 1.00 96.19 131 VAL A CA 1
ATOM 1057 C C . VAL A 1 131 ? -2.730 -0.942 10.583 1.00 96.19 131 VAL A C 1
ATOM 1059 O O . VAL A 1 131 ? -2.278 0.195 10.426 1.00 96.19 131 VAL A O 1
ATOM 1062 N N . LEU A 1 132 ? -2.312 -1.735 11.573 1.00 95.31 132 LEU A N 1
ATOM 1063 C CA . LEU A 1 132 ? -1.192 -1.385 12.456 1.00 95.31 132 LEU A CA 1
ATOM 1064 C C . LEU A 1 132 ? 0.145 -1.560 11.727 1.00 95.31 132 LEU A C 1
ATOM 1066 O O . LEU A 1 132 ? 0.457 -2.653 11.266 1.00 95.31 132 LEU A O 1
ATOM 1070 N N . GLY A 1 133 ? 0.980 -0.517 11.683 1.00 91.69 133 GLY A N 1
ATOM 1071 C CA . GLY A 1 133 ? 2.227 -0.550 10.900 1.00 91.69 133 GLY A CA 1
ATOM 1072 C C . GLY A 1 133 ? 3.240 -1.616 11.345 1.00 91.69 133 GLY A C 1
ATOM 1073 O O . GLY A 1 133 ? 3.960 -2.166 10.520 1.00 91.69 133 GLY A O 1
ATOM 1074 N N . CYS A 1 134 ? 3.290 -1.931 12.644 1.00 92.31 134 CYS A N 1
ATOM 1075 C CA . CYS A 1 134 ? 4.250 -2.893 13.196 1.00 92.31 134 CYS A CA 1
ATOM 1076 C C . CYS A 1 134 ? 3.812 -4.345 12.970 1.00 92.31 134 CYS A C 1
ATOM 1078 O O . CYS A 1 134 ? 4.530 -5.124 12.353 1.00 92.31 134 CYS A O 1
ATOM 1080 N N . SER A 1 135 ? 2.620 -4.707 13.449 1.00 93.06 135 SER A N 1
ATOM 1081 C CA . SER A 1 135 ? 2.125 -6.088 13.410 1.00 93.06 135 SER A CA 1
ATOM 1082 C C . SER A 1 135 ? 1.389 -6.446 12.122 1.00 93.06 135 SER A C 1
ATOM 1084 O O . SER A 1 135 ? 1.074 -7.615 11.924 1.00 93.06 135 SER A O 1
ATOM 1086 N N . GLN A 1 136 ? 1.059 -5.457 11.283 1.00 93.44 136 GLN A N 1
ATOM 1087 C CA . GLN A 1 136 ? 0.180 -5.611 10.118 1.00 93.44 136 GLN A CA 1
ATOM 1088 C C . GLN A 1 136 ? -1.217 -6.153 10.472 1.00 93.44 136 GLN A C 1
ATOM 1090 O O . GLN A 1 136 ? -1.967 -6.600 9.602 1.00 93.44 136 GLN A O 1
ATOM 1095 N N . LEU A 1 137 ? -1.602 -6.090 11.754 1.00 95.94 137 LEU A N 1
ATOM 1096 C CA . LEU A 1 137 ? -2.940 -6.466 12.192 1.00 95.94 137 LEU A CA 1
ATOM 1097 C C . LEU A 1 137 ? -3.955 -5.543 11.515 1.00 95.94 137 LEU A C 1
ATOM 1099 O O . LEU A 1 137 ? -3.870 -4.319 11.640 1.00 95.94 137 LEU A O 1
ATOM 1103 N N . THR A 1 138 ? -4.883 -6.155 10.783 1.00 96.62 138 THR A N 1
ATOM 1104 C CA . THR A 1 138 ? -5.785 -5.474 9.855 1.00 96.62 138 THR A CA 1
ATOM 1105 C C . THR A 1 138 ? -7.228 -5.617 10.313 1.00 96.62 138 THR A C 1
ATOM 1107 O O . THR A 1 138 ? -7.686 -6.713 10.621 1.00 96.62 138 THR A O 1
ATOM 1110 N N . TYR A 1 139 ? -7.946 -4.502 10.313 1.00 97.00 139 TYR A N 1
ATOM 1111 C CA . TYR A 1 139 ? -9.382 -4.419 10.516 1.00 97.00 139 TYR A CA 1
ATOM 1112 C C . TYR A 1 139 ? -10.054 -3.933 9.232 1.00 97.00 139 TYR A C 1
ATOM 1114 O O . TYR A 1 139 ? -9.533 -3.045 8.554 1.00 97.00 139 TYR A O 1
ATOM 1122 N N . ALA A 1 140 ? -11.216 -4.501 8.913 1.00 95.44 140 ALA A N 1
ATOM 1123 C CA . ALA A 1 140 ? -11.994 -4.147 7.737 1.00 95.44 140 ALA A CA 1
ATOM 1124 C C . ALA A 1 140 ? -13.491 -4.124 8.064 1.00 95.44 140 ALA A C 1
ATOM 1126 O O . ALA A 1 140 ? -13.991 -5.033 8.727 1.00 95.44 140 ALA A O 1
ATOM 1127 N N . GLN A 1 141 ? -14.209 -3.110 7.577 1.00 95.25 141 GLN A N 1
ATOM 1128 C CA . GLN A 1 141 ? -15.648 -2.962 7.801 1.00 95.25 141 GLN A CA 1
ATOM 1129 C C . GLN A 1 141 ? -16.334 -2.346 6.578 1.00 95.25 141 GLN A C 1
ATOM 1131 O O . GLN A 1 141 ? -15.864 -1.356 6.024 1.00 95.25 141 GLN A O 1
ATOM 1136 N N . ALA A 1 142 ? -17.481 -2.902 6.184 1.00 94.31 142 ALA A N 1
ATOM 1137 C CA . ALA A 1 142 ? -18.381 -2.243 5.242 1.00 94.31 142 ALA A CA 1
ATOM 1138 C C . ALA A 1 142 ? -19.232 -1.200 5.981 1.00 94.31 142 ALA A C 1
ATOM 1140 O O . ALA A 1 142 ? -19.855 -1.519 6.995 1.00 94.31 142 ALA A O 1
ATOM 1141 N N . VAL A 1 143 ? -19.271 0.024 5.464 1.00 94.19 143 VAL A N 1
ATOM 1142 C CA . VAL A 1 143 ? -20.070 1.133 5.999 1.00 94.19 143 VAL A CA 1
ATOM 1143 C C . VAL A 1 143 ? -20.929 1.764 4.910 1.00 94.19 143 VAL A C 1
ATOM 1145 O O . VAL A 1 143 ? -20.673 1.597 3.716 1.00 94.19 143 VAL A O 1
ATOM 1148 N N . ALA A 1 144 ? -21.968 2.490 5.319 1.00 91.56 144 ALA A N 1
ATOM 1149 C CA . ALA A 1 144 ? -22.923 3.085 4.392 1.00 91.56 144 ALA A CA 1
ATOM 1150 C C . ALA A 1 144 ? -22.301 4.200 3.534 1.00 91.56 144 ALA A C 1
ATOM 1152 O O . ALA A 1 144 ? -22.637 4.331 2.356 1.00 91.56 144 ALA A O 1
ATOM 1153 N N . SER A 1 145 ? -21.399 5.012 4.098 1.00 91.44 145 SER A N 1
ATOM 1154 C CA . SER A 1 145 ? -20.758 6.111 3.373 1.00 91.44 145 SER A CA 1
ATOM 1155 C C . SER A 1 145 ? -19.374 6.487 3.927 1.00 91.44 145 SER A C 1
ATOM 1157 O O . SER A 1 145 ? -18.928 5.959 4.939 1.00 91.44 145 SER A O 1
ATOM 1159 N N . GLN A 1 146 ? -18.682 7.418 3.257 1.00 91.69 146 GLN A N 1
ATOM 1160 C CA . GLN A 1 146 ? -17.414 8.006 3.729 1.00 91.69 146 GLN A CA 1
ATOM 1161 C C . GLN A 1 146 ? -17.626 9.285 4.561 1.00 91.69 146 GLN A C 1
ATOM 1163 O O . GLN A 1 146 ? -16.710 10.101 4.696 1.00 91.69 146 GLN A O 1
ATOM 1168 N N . ARG A 1 147 ? -18.850 9.527 5.048 1.00 93.25 147 ARG A N 1
ATOM 1169 C CA . ARG A 1 147 ? -19.143 10.683 5.900 1.00 93.25 147 ARG A CA 1
ATOM 1170 C C . ARG A 1 147 ? -18.456 10.536 7.254 1.00 93.25 147 ARG A C 1
ATOM 1172 O O . ARG A 1 147 ? -18.050 9.448 7.659 1.00 93.25 147 ARG A O 1
ATOM 1179 N N . THR A 1 148 ? -18.310 11.661 7.944 1.00 93.38 148 THR A N 1
ATOM 1180 C CA . THR A 1 148 ? -17.592 11.743 9.216 1.00 93.38 148 THR A CA 1
ATOM 1181 C C . THR A 1 148 ? -18.167 10.791 10.262 1.00 93.38 148 THR A C 1
ATOM 1183 O O . THR A 1 148 ? -17.403 10.182 11.002 1.00 93.38 148 THR A O 1
ATOM 1186 N N . GLU A 1 149 ? -19.487 10.632 10.306 1.00 95.38 149 GLU A N 1
ATOM 1187 C CA . GLU A 1 149 ? -20.180 9.776 11.270 1.00 95.38 149 GLU A CA 1
ATOM 1188 C C . GLU A 1 149 ? -19.803 8.303 11.068 1.00 95.38 149 GLU A C 1
ATOM 1190 O O . GLU A 1 149 ? -19.299 7.664 11.993 1.00 95.38 149 GLU A O 1
ATOM 1195 N N . ASP A 1 150 ? -19.941 7.809 9.834 1.00 94.56 150 ASP A N 1
ATOM 1196 C CA . ASP A 1 150 ? -19.585 6.436 9.455 1.00 94.56 150 ASP A CA 1
ATOM 1197 C C . ASP A 1 150 ? -18.081 6.169 9.642 1.00 94.56 150 ASP A C 1
ATOM 1199 O O . ASP A 1 150 ? -17.673 5.098 10.094 1.00 94.56 150 ASP A O 1
ATOM 1203 N N . PHE A 1 151 ? -17.236 7.159 9.331 1.00 94.69 151 PHE A N 1
ATOM 1204 C CA . PHE A 1 151 ? -15.791 7.069 9.539 1.00 94.69 151 PHE A CA 1
ATOM 1205 C C . PHE A 1 151 ? -15.428 6.957 11.025 1.00 94.69 151 PHE A C 1
ATOM 1207 O O . PHE A 1 151 ? -14.599 6.123 11.392 1.00 94.69 151 PHE A O 1
ATOM 1214 N N . ILE A 1 152 ? -16.030 7.785 11.887 1.00 95.75 152 ILE A N 1
ATOM 1215 C CA . ILE A 1 152 ? -15.781 7.748 13.334 1.00 95.75 152 ILE A CA 1
ATOM 1216 C C . ILE A 1 152 ? -16.245 6.413 13.912 1.00 95.75 152 ILE A C 1
ATOM 1218 O O . ILE A 1 152 ? -15.522 5.825 14.717 1.00 95.75 152 ILE A O 1
ATOM 1222 N N . GLU A 1 153 ? -17.410 5.915 13.500 1.00 97.31 153 GLU A N 1
ATOM 1223 C CA . GLU A 1 153 ? -17.923 4.625 13.959 1.00 97.31 153 GLU A CA 1
ATOM 1224 C C . GLU A 1 153 ? -16.975 3.478 13.582 1.00 97.31 153 GLU A C 1
ATOM 1226 O O . GLU A 1 153 ? -16.555 2.705 14.451 1.00 97.31 153 GLU A O 1
ATOM 1231 N N . ALA A 1 154 ? -16.562 3.408 12.314 1.00 97.06 154 ALA A N 1
ATOM 1232 C CA . ALA A 1 154 ? -15.636 2.380 11.849 1.00 97.06 154 ALA A CA 1
ATOM 1233 C C . ALA A 1 154 ? -14.283 2.448 12.566 1.00 97.06 154 ALA A C 1
ATOM 1235 O O . ALA A 1 154 ? -13.716 1.424 12.954 1.00 97.06 154 ALA A O 1
ATOM 1236 N N . LEU A 1 155 ? -13.782 3.661 12.810 1.00 96.69 155 LEU A N 1
ATOM 1237 C CA . LEU A 1 155 ? -12.542 3.870 13.544 1.00 96.69 155 LEU A CA 1
ATOM 1238 C C . LEU A 1 155 ? -12.656 3.417 15.005 1.00 96.69 155 LEU A C 1
ATOM 1240 O O . LEU A 1 155 ? -11.748 2.762 15.514 1.00 96.69 155 LEU A O 1
ATOM 1244 N N . GLN A 1 156 ? -13.765 3.721 15.683 1.00 97.38 156 GLN A N 1
ATOM 1245 C CA . GLN A 1 156 ? -14.005 3.236 17.044 1.00 97.38 156 GLN A CA 1
ATOM 1246 C C . GLN A 1 156 ? -14.024 1.707 17.093 1.00 97.38 156 GLN A C 1
ATOM 1248 O O . GLN A 1 156 ? -13.416 1.114 17.986 1.00 97.38 156 GLN A O 1
ATOM 1253 N N . ASN A 1 157 ? -14.686 1.064 16.130 1.00 98.00 157 ASN A N 1
ATOM 1254 C CA . ASN A 1 157 ? -14.724 -0.393 16.041 1.00 98.00 157 ASN A CA 1
ATOM 1255 C C . ASN A 1 157 ? -13.333 -0.984 15.784 1.00 98.00 157 ASN A C 1
ATOM 1257 O O . ASN A 1 157 ? -12.969 -1.966 16.429 1.00 98.00 157 ASN A O 1
ATOM 1261 N N . ALA A 1 158 ? -12.525 -0.346 14.935 1.00 97.56 158 ALA A N 1
ATOM 1262 C CA . ALA A 1 158 ? -11.141 -0.744 14.698 1.00 97.56 158 ALA A CA 1
ATOM 1263 C C . ALA A 1 158 ? -10.288 -0.660 15.975 1.00 97.56 158 ALA A C 1
ATOM 1265 O O . AL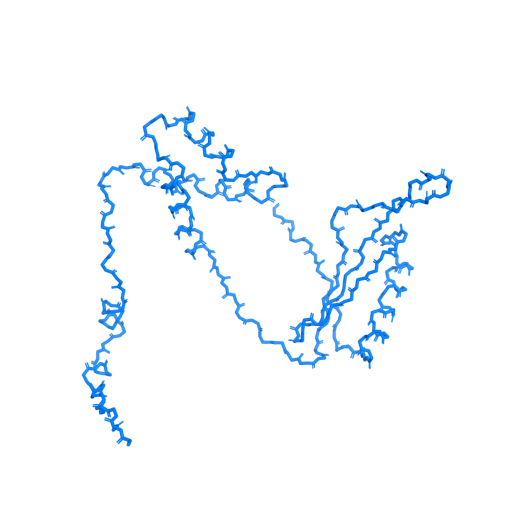A A 1 158 ? -9.594 -1.613 16.319 1.00 97.56 158 ALA A O 1
ATOM 1266 N N . LEU A 1 159 ? -10.369 0.447 16.723 1.00 97.12 159 LEU A N 1
ATOM 1267 C CA . LEU A 1 159 ? -9.625 0.615 17.979 1.00 97.12 159 LEU A CA 1
ATOM 1268 C C . LEU A 1 159 ? -10.050 -0.407 19.044 1.00 97.12 159 LEU A C 1
ATOM 1270 O O . LEU A 1 159 ? -9.200 -0.956 19.747 1.00 97.12 159 LEU A O 1
ATOM 1274 N N . ARG A 1 160 ? -11.352 -0.719 19.129 1.00 97.69 160 ARG A N 1
ATOM 1275 C CA . ARG A 1 160 ? -11.861 -1.799 19.990 1.00 97.69 160 ARG A CA 1
ATOM 1276 C C . ARG A 1 160 ? -11.313 -3.159 19.563 1.00 97.69 160 ARG A C 1
ATOM 1278 O O . ARG A 1 160 ? -10.877 -3.917 20.422 1.00 97.69 160 ARG A O 1
ATOM 1285 N N . TYR A 1 161 ? -11.296 -3.446 18.261 1.00 97.75 161 TYR A N 1
ATOM 1286 C CA . TYR A 1 161 ? -10.734 -4.682 17.712 1.00 97.75 161 TYR A CA 1
ATOM 1287 C C . TYR A 1 161 ? -9.239 -4.831 18.026 1.00 97.75 161 TYR A C 1
ATOM 1289 O O . TYR A 1 161 ? -8.797 -5.913 18.404 1.00 97.75 161 TYR A O 1
ATOM 1297 N N . PHE A 1 162 ? -8.463 -3.748 17.936 1.00 96.31 162 PHE A N 1
ATOM 1298 C CA . PHE A 1 162 ? -7.044 -3.763 18.302 1.00 96.31 162 PHE A CA 1
ATOM 1299 C C . PHE A 1 162 ? -6.801 -3.866 19.814 1.00 96.31 162 PHE A C 1
ATOM 1301 O O . PHE A 1 162 ? -5.688 -4.189 20.224 1.00 96.31 162 PHE A O 1
ATOM 1308 N N . GLY A 1 163 ? -7.807 -3.578 20.646 1.00 95.75 163 GLY A N 1
ATOM 1309 C CA . GLY A 1 163 ? -7.680 -3.587 22.104 1.00 95.75 163 GLY A CA 1
ATOM 1310 C C . GLY A 1 163 ? -6.804 -2.458 22.658 1.00 95.75 163 GLY A C 1
ATOM 1311 O O . GLY A 1 163 ? -6.300 -2.565 23.773 1.00 95.75 163 GLY A O 1
ATOM 1312 N N . GLY A 1 164 ? -6.595 -1.382 21.893 1.00 92.31 164 GLY A N 1
ATOM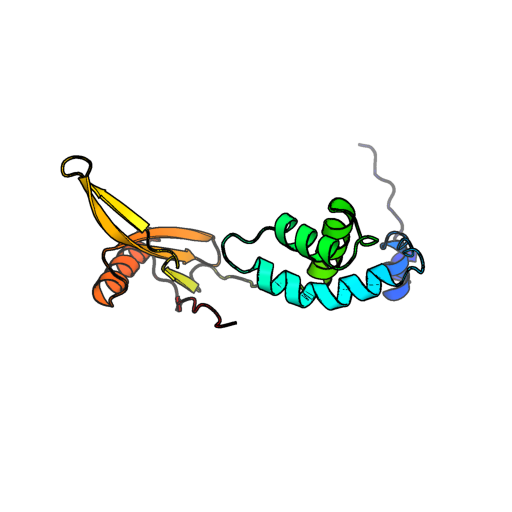 1313 C CA . GLY A 1 164 ? -5.715 -0.282 22.279 1.00 92.31 164 GLY A CA 1
ATOM 1314 C C . GLY A 1 164 ? -5.802 0.919 21.341 1.00 92.31 164 GLY A C 1
ATOM 1315 O O . GLY A 1 164 ? -6.444 0.870 20.293 1.00 92.31 164 GLY A O 1
ATOM 1316 N N . VAL A 1 165 ? -5.141 2.012 21.730 1.00 93.94 165 VAL A N 1
ATOM 1317 C CA . VAL A 1 165 ? -5.119 3.267 20.967 1.00 93.94 165 VAL A CA 1
ATOM 1318 C C . VAL A 1 165 ? -3.686 3.566 20.519 1.00 93.94 165 VAL A C 1
ATOM 1320 O O . VAL A 1 165 ? -2.827 3.790 21.373 1.00 93.94 165 VAL A O 1
ATOM 1323 N N . PRO A 1 166 ? -3.403 3.553 19.205 1.00 94.56 166 PRO A N 1
ATOM 1324 C CA . PRO A 1 166 ? -2.110 3.961 18.667 1.00 94.56 166 PRO A CA 1
ATOM 1325 C C . PRO A 1 166 ? -1.815 5.440 18.937 1.00 94.56 166 PRO A C 1
ATOM 1327 O O . PRO A 1 166 ? -2.738 6.245 19.062 1.00 94.56 166 PRO A O 1
ATOM 1330 N N . ALA A 1 167 ? -0.538 5.822 18.958 1.00 95.31 167 ALA A N 1
ATOM 1331 C CA . ALA A 1 167 ? -0.129 7.211 19.175 1.00 95.31 167 ALA A CA 1
ATOM 1332 C C . ALA A 1 167 ? -0.578 8.151 18.040 1.00 95.31 167 ALA A C 1
ATOM 1334 O O . ALA A 1 167 ? -0.836 9.331 18.278 1.00 95.31 167 ALA A O 1
ATOM 1335 N N . ALA A 1 168 ? -0.691 7.636 16.814 1.00 94.88 168 ALA A N 1
ATOM 1336 C CA . ALA A 1 168 ? -1.137 8.396 15.657 1.00 94.88 168 ALA A CA 1
ATOM 1337 C C . ALA A 1 168 ? -2.046 7.580 14.728 1.00 94.88 168 ALA A C 1
ATOM 1339 O O . ALA A 1 168 ? -1.832 6.392 14.471 1.00 94.88 168 ALA A O 1
ATOM 1340 N N . ILE A 1 169 ? -3.037 8.271 14.164 1.00 94.94 169 ILE A N 1
ATOM 1341 C CA . ILE A 1 169 ? -3.942 7.753 13.139 1.00 94.94 169 ILE A CA 1
ATOM 1342 C C . ILE A 1 169 ? -3.601 8.473 11.841 1.00 94.94 169 ILE A C 1
ATOM 1344 O O . ILE A 1 169 ? -3.766 9.687 11.724 1.00 94.94 169 ILE A O 1
ATOM 1348 N N . VAL A 1 170 ? -3.086 7.726 10.873 1.00 93.00 170 VAL A N 1
ATOM 1349 C CA . VAL A 1 170 ? -2.623 8.257 9.595 1.00 93.00 170 VAL A CA 1
ATOM 1350 C C . VAL A 1 170 ? -3.622 7.869 8.521 1.00 93.00 170 VAL A C 1
ATOM 1352 O O . VAL A 1 170 ? -3.754 6.700 8.171 1.00 93.00 170 VAL A O 1
ATOM 1355 N N . ARG A 1 171 ? -4.311 8.857 7.956 1.00 86.81 171 ARG A N 1
ATOM 1356 C CA . ARG A 1 171 ? -5.122 8.632 6.760 1.00 86.81 171 ARG A CA 1
ATOM 1357 C C . ARG A 1 171 ? -4.203 8.508 5.550 1.00 86.81 171 ARG A C 1
ATOM 1359 O O . ARG A 1 171 ? -3.446 9.442 5.272 1.00 86.81 171 ARG A O 1
ATOM 1366 N N . GLN A 1 172 ? -4.291 7.406 4.808 1.00 72.19 172 GLN A N 1
ATOM 1367 C CA . GLN A 1 172 ? -3.648 7.357 3.498 1.00 72.19 172 GLN A CA 1
ATOM 1368 C C . GLN A 1 172 ? -4.408 8.291 2.552 1.00 72.19 172 GLN A C 1
ATOM 1370 O O . GLN A 1 172 ? -5.620 8.193 2.383 1.00 72.19 172 GLN A O 1
ATOM 1375 N N . ARG A 1 173 ? -3.707 9.273 1.979 1.00 56.69 173 ARG A N 1
ATOM 1376 C CA . ARG A 1 173 ? -4.218 9.975 0.800 1.00 56.69 173 ARG A CA 1
ATOM 1377 C C . ARG A 1 173 ? -3.748 9.196 -0.420 1.00 56.69 173 ARG A C 1
ATOM 1379 O O . ARG A 1 173 ? -2.550 8.907 -0.481 1.00 56.69 173 ARG A O 1
ATOM 1386 N N . PRO A 1 174 ? -4.608 8.941 -1.418 1.00 48.50 174 PRO A N 1
ATOM 1387 C CA . PRO A 1 174 ? -4.098 8.587 -2.727 1.00 48.50 174 PRO A CA 1
ATOM 1388 C C . PRO A 1 174 ? -3.208 9.746 -3.179 1.00 48.50 174 PRO A C 1
ATOM 1390 O O . PRO A 1 174 ? -3.648 10.896 -3.256 1.00 48.50 174 PRO A O 1
ATOM 1393 N N . THR A 1 175 ? -1.923 9.474 -3.394 1.00 40.84 175 THR A N 1
ATOM 1394 C CA . THR A 1 175 ? -1.052 10.415 -4.093 1.00 40.84 175 THR A CA 1
ATOM 1395 C C . THR A 1 175 ? -1.683 10.631 -5.461 1.00 40.84 175 THR A C 1
ATOM 1397 O O . THR A 1 175 ? -1.743 9.693 -6.255 1.00 40.84 175 THR A O 1
ATOM 1400 N N . VAL A 1 176 ? -2.203 11.835 -5.713 1.00 39.09 176 VAL A N 1
ATOM 1401 C CA . VAL A 1 176 ? -2.582 12.248 -7.066 1.00 39.09 176 VAL A CA 1
ATOM 1402 C C . VAL A 1 176 ? -1.296 12.165 -7.886 1.00 39.09 176 VAL A C 1
ATOM 1404 O O . VAL A 1 176 ? -0.347 12.899 -7.609 1.00 39.09 176 VAL A O 1
ATOM 1407 N N . ARG A 1 177 ? -1.231 11.180 -8.782 1.00 38.16 177 ARG A N 1
ATOM 1408 C CA . ARG A 1 177 ? -0.174 11.043 -9.785 1.00 38.16 177 ARG A CA 1
ATOM 1409 C C . ARG A 1 177 ? -0.591 11.767 -11.051 1.00 38.16 177 ARG A C 1
ATOM 1411 O O . ARG A 1 177 ? -1.800 11.714 -11.364 1.00 38.16 177 ARG A O 1
#

Organism: NCBI:txid2682092